Protein AF-A0A2W4KXS7-F1 (afdb_monomer_lite)

pLDDT: mean 93.01, std 11.34, range [41.5, 98.62]

Radius of gyration: 13.98 Å; chains: 1; bounding box: 34×39×32 Å

Secondary structure (DSSP, 8-state):
--BTTB-----S---GGG-STTHHHHHHHHHHHHHTTS-HHHHHHHHHHHHHHHHHHHHHHHS-SS---HHHHHHHHHHHHHHHHSPPGGG--

Foldseek 3Di:
DDDPPDDDDDAPADFLACVEPCLVVLLVVQLVVQVVPDPNVVSNVVSVHLLRVLSVVVCVVVVDRYDRDNVSSVVCSVVSVVVVPDPDPPPPD

Structure (mmCIF, N/CA/C/O backbone):
data_AF-A0A2W4KXS7-F1
#
_entry.id   AF-A0A2W4KXS7-F1
#
loop_
_atom_site.group_PDB
_atom_site.id
_atom_site.type_symbol
_atom_site.label_atom_id
_atom_site.label_alt_id
_atom_site.label_comp_id
_atom_site.label_asym_id
_atom_site.label_entity_id
_atom_site.label_seq_id
_atom_site.pdbx_PDB_ins_code
_atom_site.Cartn_x
_atom_site.Cartn_y
_atom_site.Cartn_z
_atom_site.occupancy
_atom_site.B_iso_or_equiv
_atom_site.auth_seq_id
_atom_site.auth_comp_id
_atom_site.auth_asym_id
_atom_site.auth_atom_id
_atom_site.pdbx_PDB_model_num
ATOM 1 N N . MET A 1 1 ? 11.608 2.685 -0.179 1.00 86.50 1 MET A N 1
ATOM 2 C CA . MET A 1 1 ? 11.629 2.199 -1.575 1.00 86.50 1 MET A CA 1
ATOM 3 C C . MET A 1 1 ? 12.970 2.518 -2.195 1.00 86.50 1 MET A C 1
ATOM 5 O O . MET A 1 1 ? 13.360 3.672 -2.139 1.00 86.50 1 MET A O 1
ATOM 9 N N . GLY A 1 2 ? 13.698 1.540 -2.725 1.00 88.19 2 GLY A N 1
ATOM 10 C CA . GLY A 1 2 ? 15.037 1.765 -3.279 1.00 88.19 2 GLY A CA 1
ATOM 11 C C . GLY A 1 2 ? 15.342 0.817 -4.431 1.00 88.19 2 GLY A C 1
ATOM 12 O O . GLY A 1 2 ? 14.745 -0.252 -4.521 1.00 88.19 2 GLY A O 1
ATOM 13 N N . ALA A 1 3 ? 16.259 1.227 -5.301 1.00 92.19 3 ALA A N 1
ATOM 14 C CA . ALA A 1 3 ? 16.845 0.396 -6.347 1.00 92.19 3 ALA A CA 1
ATOM 15 C C . ALA A 1 3 ? 18.323 0.796 -6.523 1.00 92.19 3 ALA A C 1
ATOM 17 O O . ALA A 1 3 ? 18.673 1.920 -6.166 1.00 92.19 3 ALA A O 1
ATOM 18 N N . PRO A 1 4 ? 19.198 -0.076 -7.059 1.00 91.38 4 PRO A N 1
AT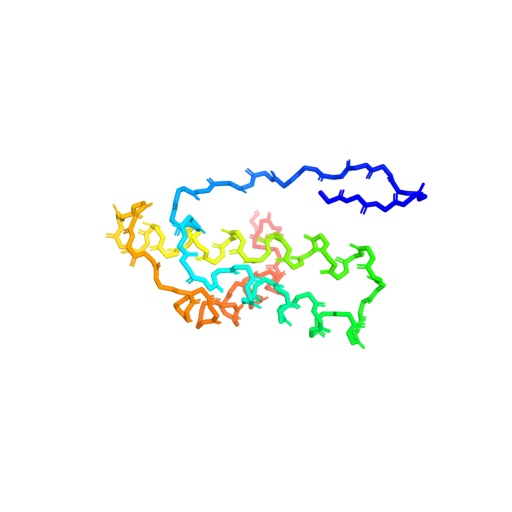OM 19 C CA . PRO A 1 4 ? 20.645 0.177 -7.119 1.00 91.38 4 PRO A CA 1
ATOM 20 C C . PRO A 1 4 ? 21.058 1.500 -7.784 1.00 91.38 4 PRO A C 1
ATOM 22 O O . PRO A 1 4 ? 22.098 2.053 -7.444 1.00 91.38 4 PRO A O 1
ATOM 25 N N . THR A 1 5 ? 20.251 2.008 -8.717 1.00 92.81 5 THR A N 1
ATOM 26 C CA . THR A 1 5 ? 20.510 3.244 -9.474 1.00 92.81 5 THR A CA 1
ATOM 27 C C . THR A 1 5 ? 19.586 4.401 -9.091 1.00 92.81 5 THR A C 1
ATOM 29 O O . THR A 1 5 ? 19.621 5.444 -9.735 1.00 92.81 5 THR A O 1
ATOM 32 N N . GLU A 1 6 ? 18.750 4.234 -8.067 1.00 92.25 6 GLU A N 1
ATOM 33 C CA . GLU A 1 6 ? 17.734 5.208 -7.670 1.00 92.25 6 GLU A CA 1
ATOM 34 C C . GLU A 1 6 ? 17.962 5.665 -6.233 1.00 92.25 6 GLU A C 1
ATOM 36 O O . GLU A 1 6 ? 18.177 4.850 -5.332 1.00 92.25 6 GLU A O 1
ATOM 41 N N . LEU A 1 7 ? 17.841 6.971 -5.982 1.00 93.19 7 LEU A N 1
ATOM 42 C CA . LEU A 1 7 ? 17.843 7.472 -4.608 1.00 93.19 7 LEU A CA 1
ATOM 43 C C . LEU A 1 7 ? 16.677 6.846 -3.820 1.00 93.19 7 LEU A C 1
ATOM 45 O O . LEU A 1 7 ? 15.539 6.849 -4.311 1.00 93.19 7 LEU A O 1
ATOM 49 N N . PRO A 1 8 ? 16.903 6.360 -2.587 1.00 93.38 8 PRO A N 1
ATOM 50 C CA . PRO A 1 8 ? 15.825 5.837 -1.766 1.00 93.38 8 PRO A CA 1
ATOM 51 C C . PRO A 1 8 ? 14.701 6.864 -1.589 1.00 93.38 8 PRO A C 1
ATOM 53 O O . PRO A 1 8 ? 14.938 8.038 -1.316 1.00 93.38 8 PRO A O 1
ATOM 56 N N . ARG A 1 9 ? 13.457 6.411 -1.737 1.00 94.62 9 ARG A N 1
ATOM 57 C CA . ARG A 1 9 ? 12.246 7.178 -1.439 1.00 94.62 9 ARG A CA 1
ATOM 58 C C . ARG A 1 9 ? 11.632 6.690 -0.135 1.00 94.62 9 ARG A C 1
ATOM 60 O O . ARG A 1 9 ? 11.521 5.478 0.095 1.00 94.62 9 ARG A O 1
ATOM 67 N N . ILE A 1 10 ? 11.201 7.642 0.682 1.00 94.88 10 ILE A N 1
ATOM 68 C CA . ILE A 1 10 ? 10.460 7.415 1.922 1.00 94.88 10 ILE A CA 1
ATOM 69 C C . ILE A 1 10 ? 9.019 7.855 1.666 1.00 94.88 10 ILE A C 1
ATOM 71 O O . ILE A 1 10 ? 8.787 8.958 1.175 1.00 94.88 10 ILE A O 1
ATOM 75 N N . GLY A 1 11 ? 8.064 6.966 1.938 1.00 91.81 11 GLY A N 1
ATOM 76 C CA . GLY A 1 11 ? 6.645 7.290 1.829 1.00 91.81 11 GLY A CA 1
ATOM 77 C C . GLY A 1 11 ? 6.203 8.185 2.994 1.00 91.81 11 GLY A C 1
ATOM 78 O O . GLY A 1 11 ? 6.681 7.980 4.108 1.00 91.81 11 GLY A O 1
ATOM 79 N N . PRO A 1 12 ? 5.295 9.151 2.775 1.00 93.25 12 PRO A N 1
ATOM 80 C CA . PRO A 1 12 ? 4.854 10.068 3.828 1.00 93.25 12 PRO A CA 1
ATOM 81 C C . PRO A 1 12 ? 3.778 9.473 4.751 1.00 93.25 12 PRO A C 1
ATOM 83 O O . PRO A 1 12 ? 3.434 10.087 5.756 1.00 93.25 12 PRO A O 1
ATOM 86 N N . ILE A 1 13 ? 3.221 8.305 4.410 1.00 94.75 13 ILE A N 1
ATOM 87 C CA . ILE A 1 13 ? 2.100 7.681 5.121 1.00 94.75 13 ILE A CA 1
ATOM 88 C C . ILE A 1 13 ? 2.594 6.428 5.843 1.00 94.75 13 ILE A C 1
ATOM 90 O O . ILE A 1 13 ? 3.189 5.543 5.229 1.00 94.75 13 ILE A O 1
ATOM 94 N N . GLY A 1 14 ? 2.298 6.342 7.138 1.00 88.12 14 GLY A N 1
ATOM 95 C CA . GLY A 1 14 ? 2.491 5.147 7.951 1.00 88.12 14 GLY A CA 1
ATOM 96 C C . GLY A 1 14 ? 1.350 5.006 8.953 1.00 88.12 14 GLY A C 1
ATOM 97 O O . GLY A 1 14 ? 0.915 5.994 9.539 1.00 88.12 14 GLY A O 1
ATOM 98 N N . THR A 1 15 ? 0.852 3.785 9.137 1.00 93.50 15 THR A N 1
ATOM 99 C CA . THR A 1 15 ? -0.221 3.476 10.091 1.00 93.50 15 THR A CA 1
ATOM 100 C C . THR A 1 15 ? 0.015 2.106 10.733 1.00 93.50 15 THR A C 1
ATOM 102 O O . THR A 1 15 ? 0.387 1.171 10.014 1.00 93.50 15 THR A O 1
ATOM 105 N N . PRO A 1 16 ? -0.217 1.941 12.053 1.00 96.12 16 PRO A N 1
ATOM 106 C CA . PRO A 1 16 ? -0.179 0.630 12.703 1.00 96.12 16 PRO A CA 1
ATOM 107 C C . PRO A 1 16 ? -1.186 -0.366 12.114 1.00 96.12 16 PRO A C 1
ATOM 109 O O . PRO A 1 16 ? -0.983 -1.569 12.249 1.00 96.12 16 PRO A O 1
ATOM 112 N N . ALA A 1 17 ? -2.218 0.109 11.408 1.00 96.44 17 ALA A N 1
ATOM 113 C CA . ALA A 1 17 ? -3.246 -0.745 10.818 1.00 96.44 17 ALA A CA 1
ATOM 114 C C . ALA A 1 17 ? -2.665 -1.739 9.796 1.00 96.44 17 ALA A C 1
ATOM 116 O O . ALA A 1 17 ? -3.155 -2.856 9.670 1.00 96.44 17 ALA A O 1
ATOM 117 N N . LEU A 1 18 ? -1.575 -1.368 9.114 1.00 96.88 18 LEU A N 1
ATOM 118 C CA . LEU A 1 18 ? -0.880 -2.244 8.166 1.00 96.88 18 LEU A CA 1
ATOM 119 C C . LEU A 1 18 ? -0.032 -3.335 8.827 1.00 96.88 18 LEU A C 1
ATOM 121 O O . LEU A 1 18 ? 0.456 -4.221 8.126 1.00 96.88 18 LEU A O 1
ATOM 125 N N . ALA A 1 19 ? 0.142 -3.311 10.151 1.00 96.06 19 ALA A N 1
ATOM 126 C CA . ALA A 1 19 ? 0.819 -4.373 10.893 1.00 96.06 19 ALA A CA 1
ATOM 127 C C . ALA A 1 19 ? -0.098 -5.603 11.055 1.00 96.06 19 ALA A C 1
ATOM 129 O O . ALA A 1 19 ? -0.349 -6.075 12.163 1.00 96.06 19 ALA A O 1
ATOM 130 N N . THR A 1 20 ? -0.617 -6.103 9.933 1.00 9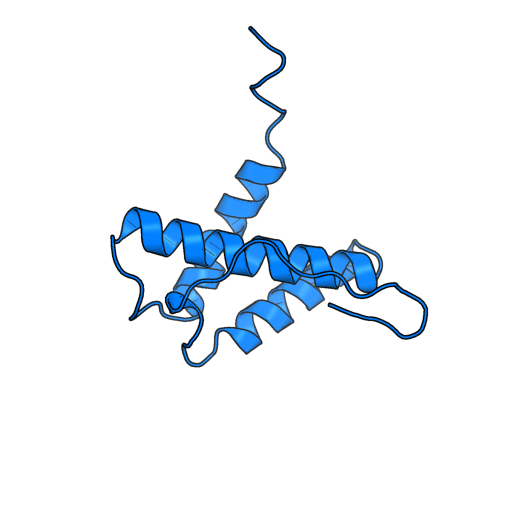4.62 20 THR A N 1
ATOM 131 C CA . THR A 1 20 ? -1.569 -7.212 9.834 1.00 94.62 20 THR A CA 1
ATOM 132 C C . THR A 1 20 ? -1.057 -8.275 8.861 1.00 94.62 20 THR A C 1
ATOM 134 O O . THR A 1 20 ? -0.347 -7.980 7.893 1.00 94.62 20 THR A O 1
ATOM 137 N N . GLY A 1 21 ? -1.399 -9.537 9.124 1.00 97.56 21 GLY A N 1
ATOM 138 C CA . GLY A 1 21 ? -1.015 -10.656 8.263 1.00 97.56 21 GLY A CA 1
ATOM 139 C C . GLY A 1 21 ? -1.615 -10.505 6.864 1.00 97.56 21 GLY A C 1
ATOM 140 O O . GLY A 1 21 ? -2.796 -10.202 6.726 1.00 97.56 21 GLY A O 1
ATOM 141 N N . GLY A 1 22 ? -0.801 -10.705 5.826 1.00 97.69 22 GLY A N 1
ATOM 142 C CA . GLY A 1 22 ? -1.224 -10.610 4.424 1.00 97.69 22 GLY A CA 1
ATOM 143 C C . GLY A 1 22 ? -1.181 -9.205 3.808 1.00 97.69 22 GLY A C 1
ATOM 144 O O . GLY A 1 22 ? -1.295 -9.083 2.590 1.00 97.69 22 GLY A O 1
ATOM 145 N N . ALA A 1 23 ? -0.949 -8.135 4.582 1.00 97.31 23 ALA A N 1
ATOM 146 C CA . ALA A 1 23 ? -0.812 -6.787 4.011 1.00 97.31 23 ALA A CA 1
ATOM 147 C C . ALA A 1 23 ? 0.336 -6.703 2.984 1.00 97.31 23 ALA A C 1
ATOM 149 O O . ALA A 1 23 ? 0.187 -6.100 1.922 1.00 97.31 23 ALA A O 1
ATOM 150 N N . GLY A 1 24 ? 1.455 -7.384 3.251 1.00 97.81 24 GLY A N 1
ATOM 151 C CA . GLY A 1 24 ? 2.578 -7.485 2.313 1.00 97.81 24 GLY A CA 1
ATOM 152 C C . GLY A 1 24 ? 2.242 -8.215 1.005 1.00 97.81 24 GLY A C 1
ATOM 153 O O . GLY A 1 24 ? 2.757 -7.836 -0.048 1.00 97.81 24 GLY A O 1
ATOM 154 N N . ASP A 1 25 ? 1.350 -9.209 1.035 1.00 98.62 25 ASP A N 1
ATOM 155 C CA . ASP A 1 25 ? 0.906 -9.920 -0.171 1.00 98.62 25 ASP A CA 1
ATOM 156 C C . ASP A 1 25 ? 0.049 -9.008 -1.054 1.00 98.62 25 ASP A C 1
ATOM 158 O O . ASP A 1 25 ? 0.250 -8.936 -2.267 1.00 98.62 25 ASP A O 1
ATOM 162 N N . VAL A 1 26 ? -0.841 -8.225 -0.434 1.00 98.62 26 VAL A N 1
ATOM 163 C CA . VAL A 1 26 ? -1.632 -7.199 -1.129 1.00 98.62 26 VAL A CA 1
ATOM 164 C C . VAL A 1 26 ? -0.726 -6.134 -1.738 1.00 98.62 26 VAL A C 1
ATOM 166 O O . VAL A 1 26 ? -0.906 -5.772 -2.902 1.00 98.62 26 VAL A O 1
ATOM 169 N N . LEU A 1 27 ? 0.283 -5.660 -0.999 1.00 98.25 27 LEU A N 1
ATOM 170 C CA . LEU A 1 27 ? 1.276 -4.727 -1.533 1.00 98.25 27 LEU A CA 1
ATOM 171 C C . LEU A 1 27 ? 2.011 -5.329 -2.740 1.00 98.25 27 LEU A C 1
ATOM 173 O O . LEU A 1 27 ? 2.143 -4.671 -3.771 1.00 98.25 27 LEU A O 1
ATOM 177 N N . THR A 1 28 ? 2.444 -6.585 -2.642 1.00 98.44 28 THR A N 1
ATOM 178 C CA . THR A 1 28 ? 3.151 -7.284 -3.723 1.00 98.44 28 THR A CA 1
ATOM 179 C C . THR A 1 28 ? 2.277 -7.405 -4.972 1.00 98.44 28 THR A C 1
ATOM 181 O O . THR A 1 28 ? 2.724 -7.048 -6.062 1.00 98.44 28 THR A O 1
ATOM 184 N N . GLY A 1 29 ? 1.017 -7.830 -4.826 1.00 98.50 29 GLY A N 1
ATOM 185 C CA . GLY A 1 29 ? 0.062 -7.912 -5.936 1.00 98.50 29 GLY A CA 1
ATOM 186 C C . GLY A 1 29 ? -0.230 -6.549 -6.567 1.00 98.50 29 GLY A C 1
ATOM 187 O O . GLY A 1 29 ? -0.267 -6.427 -7.790 1.00 98.50 29 GLY A O 1
ATOM 188 N N . THR A 1 30 ? -0.346 -5.505 -5.742 1.00 98.56 30 THR A N 1
ATOM 189 C CA . THR A 1 30 ? -0.538 -4.122 -6.206 1.00 98.56 30 THR A CA 1
ATOM 190 C C . THR A 1 30 ? 0.641 -3.658 -7.062 1.00 98.56 30 THR A C 1
ATOM 192 O O . THR A 1 30 ? 0.446 -3.152 -8.166 1.00 98.56 30 THR A O 1
ATOM 195 N N . ILE A 1 31 ? 1.875 -3.862 -6.586 1.00 98.56 31 ILE A N 1
ATOM 196 C CA . ILE A 1 31 ? 3.093 -3.507 -7.327 1.00 98.56 31 ILE A CA 1
ATOM 197 C C . ILE A 1 31 ? 3.186 -4.309 -8.629 1.00 98.56 31 ILE A C 1
ATOM 199 O O . ILE A 1 31 ? 3.503 -3.735 -9.668 1.00 98.56 31 ILE A O 1
ATOM 203 N N . ALA A 1 32 ? 2.889 -5.611 -8.592 1.00 98.50 32 ALA A N 1
ATOM 204 C CA . ALA A 1 32 ? 2.925 -6.471 -9.771 1.00 98.50 32 ALA A CA 1
ATOM 205 C C . ALA A 1 32 ? 1.932 -6.012 -10.851 1.00 98.50 32 ALA A C 1
ATOM 207 O O . ALA A 1 32 ? 2.310 -5.912 -12.016 1.00 98.50 32 ALA A O 1
ATOM 208 N N . GLY A 1 33 ? 0.699 -5.664 -10.468 1.00 98.19 33 GLY A N 1
ATOM 209 C CA . GLY A 1 33 ? -0.296 -5.121 -11.396 1.00 98.19 33 GLY A CA 1
ATOM 210 C C . GLY A 1 33 ? 0.131 -3.781 -12.000 1.00 98.19 33 GLY A C 1
ATOM 211 O O . GLY A 1 33 ? 0.050 -3.591 -13.211 1.00 98.19 33 GLY A O 1
ATOM 212 N N . LEU A 1 34 ? 0.662 -2.869 -11.180 1.00 98.19 34 LEU A N 1
ATOM 213 C CA . LEU A 1 34 ? 1.181 -1.580 -11.653 1.00 98.19 34 LEU A CA 1
ATOM 214 C C . LEU A 1 34 ? 2.393 -1.737 -12.582 1.00 98.19 34 L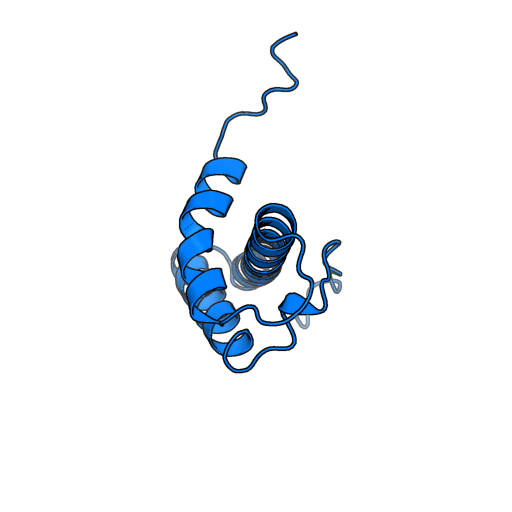EU A C 1
ATOM 216 O O . LEU A 1 34 ? 2.556 -0.959 -13.521 1.00 98.19 34 LEU A O 1
ATOM 220 N N . ALA A 1 35 ? 3.236 -2.745 -12.358 1.00 98.38 35 ALA A N 1
ATOM 221 C CA . ALA A 1 35 ? 4.400 -3.025 -13.196 1.00 98.38 35 ALA A CA 1
ATOM 222 C C . ALA A 1 35 ? 4.026 -3.488 -14.614 1.00 98.38 35 ALA A C 1
ATOM 224 O O . ALA A 1 35 ? 4.865 -3.431 -15.511 1.00 98.38 35 ALA A O 1
ATOM 225 N N . CYS A 1 36 ? 2.773 -3.892 -14.855 1.00 98.19 36 CYS A N 1
ATOM 226 C CA . CYS A 1 36 ? 2.283 -4.160 -16.207 1.00 98.19 36 CYS A CA 1
ATOM 227 C C . CYS A 1 36 ? 2.172 -2.888 -17.065 1.00 98.19 36 CYS A C 1
ATOM 229 O O . CYS A 1 36 ? 2.139 -2.990 -18.289 1.00 98.19 36 CYS A O 1
ATOM 231 N N . THR A 1 37 ? 2.107 -1.701 -16.450 1.00 96.81 37 THR A N 1
ATOM 232 C CA . THR A 1 37 ? 1.903 -0.425 -17.160 1.00 96.81 37 THR A CA 1
ATOM 233 C C . THR A 1 37 ? 2.920 0.659 -16.801 1.00 96.81 37 THR A C 1
ATOM 235 O O . THR A 1 37 ? 2.969 1.687 -17.471 1.00 96.81 37 THR A O 1
ATOM 238 N N . LEU A 1 38 ? 3.722 0.470 -15.748 1.00 97.25 38 LEU A N 1
ATOM 239 C CA . LEU A 1 38 ? 4.686 1.447 -15.237 1.00 97.25 38 LEU A CA 1
ATOM 240 C C . LEU A 1 38 ? 6.096 0.853 -15.151 1.00 97.25 38 LEU A C 1
ATOM 242 O O . LEU A 1 38 ? 6.277 -0.348 -14.958 1.00 97.25 38 LEU A O 1
ATOM 246 N N . ALA A 1 39 ? 7.113 1.718 -15.221 1.00 96.62 39 ALA A N 1
ATOM 247 C CA . ALA A 1 39 ? 8.497 1.318 -14.973 1.00 96.62 39 ALA A CA 1
ATOM 248 C C . ALA A 1 39 ? 8.651 0.724 -13.556 1.00 96.62 39 ALA A C 1
ATOM 250 O O . ALA A 1 39 ? 7.998 1.221 -12.636 1.00 96.62 39 ALA A O 1
ATOM 251 N N . PRO A 1 40 ? 9.538 -0.268 -13.330 1.00 95.81 40 PRO A N 1
ATOM 252 C CA . PRO A 1 40 ? 9.581 -1.019 -12.073 1.00 95.81 40 PRO A CA 1
ATOM 253 C C . PRO A 1 40 ? 9.708 -0.155 -10.817 1.00 95.81 40 PRO A C 1
ATOM 255 O O . PRO A 1 40 ? 8.950 -0.336 -9.869 1.00 95.81 40 PRO A O 1
ATOM 258 N N . PHE A 1 41 ? 10.620 0.823 -10.809 1.00 96.38 41 PHE A N 1
ATOM 259 C CA . PHE A 1 41 ? 10.776 1.714 -9.658 1.00 96.38 41 PHE A CA 1
ATOM 260 C C . PHE A 1 41 ? 9.505 2.535 -9.410 1.00 96.38 41 PHE A C 1
ATOM 262 O O . PHE A 1 41 ? 9.056 2.628 -8.268 1.00 96.38 41 PHE A O 1
ATOM 269 N N . THR A 1 42 ? 8.896 3.059 -10.482 1.00 96.12 42 THR A N 1
ATOM 270 C CA . THR A 1 42 ? 7.637 3.816 -10.440 1.00 96.12 42 THR A CA 1
ATOM 271 C C . THR A 1 42 ? 6.483 2.978 -9.912 1.00 96.12 42 THR A C 1
ATOM 273 O O . THR A 1 42 ? 5.870 3.360 -8.922 1.00 96.12 42 THR A O 1
ATOM 276 N N . ALA A 1 43 ? 6.242 1.806 -10.504 1.00 97.38 43 ALA A N 1
ATOM 277 C CA . ALA A 1 43 ? 5.223 0.858 -10.058 1.00 97.38 43 ALA A CA 1
ATOM 278 C C . ALA A 1 43 ? 5.357 0.557 -8.568 1.00 97.38 43 ALA A C 1
ATOM 280 O O . ALA A 1 43 ? 4.380 0.540 -7.821 1.00 97.38 43 ALA A O 1
ATOM 281 N N . ALA A 1 44 ? 6.595 0.359 -8.133 1.00 97.19 44 ALA A N 1
ATOM 282 C CA . ALA A 1 44 ? 6.872 -0.036 -6.783 1.00 97.19 44 ALA A CA 1
ATOM 283 C C . ALA A 1 44 ? 6.591 1.129 -5.801 1.00 97.19 44 ALA A C 1
ATOM 285 O O . ALA A 1 44 ? 5.942 0.907 -4.776 1.00 97.19 44 ALA A O 1
ATOM 286 N N . TRP A 1 45 ? 7.037 2.370 -6.065 1.00 96.25 45 TRP A N 1
ATOM 287 C CA . TRP A 1 45 ? 6.794 3.467 -5.107 1.00 96.25 45 TRP A CA 1
ATOM 288 C C . TRP A 1 45 ? 5.343 3.955 -5.145 1.00 96.25 45 TRP A C 1
ATOM 290 O O . TRP A 1 45 ? 4.797 4.281 -4.090 1.00 96.25 45 TRP A O 1
ATOM 300 N N . THR A 1 46 ? 4.697 3.915 -6.315 1.00 96.44 46 THR A N 1
ATOM 301 C CA . THR A 1 46 ? 3.251 4.125 -6.446 1.00 96.44 46 THR A CA 1
ATOM 302 C C . THR A 1 46 ? 2.483 3.066 -5.659 1.00 96.44 46 THR A C 1
ATOM 304 O O . THR A 1 46 ? 1.609 3.426 -4.878 1.00 96.44 46 THR A O 1
ATOM 307 N N . GLY A 1 47 ? 2.849 1.785 -5.781 1.00 97.75 47 GLY A N 1
ATOM 308 C CA . GLY A 1 47 ? 2.233 0.679 -5.044 1.00 97.75 47 GLY A CA 1
ATOM 309 C C . GLY A 1 47 ? 2.316 0.853 -3.527 1.00 97.75 47 GLY A C 1
ATOM 310 O O . GLY A 1 47 ? 1.308 0.717 -2.840 1.00 97.75 47 GLY A O 1
ATOM 311 N N . VAL A 1 48 ? 3.484 1.245 -3.004 1.00 97.56 48 VAL A N 1
ATOM 312 C CA . VAL A 1 48 ? 3.648 1.571 -1.574 1.00 97.56 48 VAL A CA 1
ATOM 313 C C . VAL A 1 48 ? 2.746 2.728 -1.149 1.00 97.56 48 VAL A C 1
ATOM 315 O O . VAL A 1 48 ? 2.119 2.652 -0.094 1.00 97.56 48 VAL A O 1
ATOM 318 N N . TYR A 1 49 ? 2.660 3.785 -1.959 1.00 97.38 49 TYR A N 1
ATOM 319 C CA . TYR A 1 49 ? 1.828 4.942 -1.643 1.00 97.38 49 TYR A CA 1
ATOM 320 C C . TYR A 1 49 ? 0.337 4.583 -1.601 1.00 97.38 49 TYR A C 1
ATOM 322 O O . TYR A 1 49 ? -0.316 4.855 -0.597 1.00 97.38 49 TYR A O 1
ATOM 330 N N . VAL A 1 50 ? -0.196 3.939 -2.646 1.00 97.69 50 VAL A N 1
ATOM 331 C CA . VAL A 1 50 ? -1.633 3.609 -2.718 1.00 97.69 50 VAL A CA 1
ATOM 332 C C . VAL A 1 50 ? -2.042 2.583 -1.663 1.00 97.69 50 VAL A C 1
ATOM 334 O O . VAL A 1 50 ? -3.112 2.705 -1.076 1.00 97.69 50 VAL A O 1
ATOM 337 N N . HIS A 1 51 ? -1.164 1.627 -1.349 1.00 97.94 51 HIS A N 1
ATOM 338 C CA . HIS A 1 51 ? -1.380 0.656 -0.279 1.00 97.94 51 HIS A CA 1
ATOM 339 C C . HIS A 1 51 ? -1.463 1.335 1.099 1.00 97.94 51 HIS A C 1
ATOM 341 O O . HIS A 1 51 ? -2.368 1.056 1.885 1.00 97.94 51 HIS A O 1
ATOM 347 N N . ALA A 1 52 ? -0.557 2.278 1.380 1.00 97.88 52 ALA A N 1
ATOM 348 C CA . ALA A 1 52 ? -0.581 3.053 2.619 1.00 97.88 52 ALA A CA 1
ATOM 349 C C . ALA A 1 52 ? -1.781 4.010 2.696 1.00 97.88 52 ALA A C 1
ATOM 351 O O . ALA A 1 52 ? -2.384 4.153 3.760 1.00 97.88 52 ALA A O 1
ATOM 352 N N . ALA A 1 53 ? -2.157 4.631 1.576 1.00 97.94 53 ALA A N 1
ATOM 353 C CA . ALA A 1 53 ? -3.332 5.490 1.484 1.00 97.94 53 ALA A CA 1
ATOM 354 C C . ALA A 1 53 ? -4.636 4.713 1.729 1.00 97.94 53 ALA A C 1
ATOM 356 O O . ALA A 1 53 ? -5.485 5.193 2.475 1.00 97.94 53 ALA A O 1
ATOM 357 N N . ALA A 1 54 ? -4.765 3.491 1.201 1.00 98.19 54 ALA A N 1
ATOM 358 C CA . ALA A 1 54 ? -5.916 2.623 1.455 1.00 98.19 54 ALA A CA 1
ATOM 359 C C . ALA A 1 54 ? -6.070 2.294 2.949 1.00 98.19 54 ALA A C 1
ATOM 361 O O . ALA A 1 54 ? -7.161 2.406 3.504 1.00 98.19 54 ALA A O 1
ATOM 362 N N . ALA A 1 55 ? -4.973 1.968 3.637 1.00 98.00 55 ALA A N 1
ATOM 363 C CA . ALA A 1 55 ? -5.013 1.718 5.077 1.00 98.00 55 ALA A CA 1
ATOM 364 C C . ALA A 1 55 ? -5.305 2.979 5.909 1.00 98.00 55 ALA A C 1
ATOM 366 O O . ALA A 1 55 ? -5.987 2.900 6.931 1.00 98.00 55 ALA A O 1
ATOM 367 N N . LEU A 1 56 ? -4.810 4.146 5.483 1.00 97.44 56 LEU A N 1
ATOM 368 C CA . LEU A 1 56 ? -5.148 5.423 6.115 1.00 97.44 56 LEU A CA 1
ATOM 369 C C . LEU A 1 56 ? -6.638 5.744 5.953 1.00 97.44 56 LEU A C 1
ATOM 371 O O . LEU A 1 56 ? -7.271 6.198 6.904 1.00 97.44 56 LEU A O 1
ATOM 375 N N . GLU A 1 57 ? -7.197 5.492 4.773 1.00 97.31 57 GLU A N 1
ATOM 376 C CA . GLU A 1 57 ? -8.617 5.698 4.507 1.00 97.31 57 GLU A CA 1
ATOM 377 C C . GLU A 1 57 ? -9.489 4.746 5.328 1.00 97.31 57 GLU A C 1
ATOM 379 O O . GLU A 1 57 ? -10.456 5.180 5.953 1.00 97.31 57 GLU A O 1
ATOM 384 N N . TRP A 1 58 ? -9.103 3.471 5.428 1.00 98.12 58 TRP A N 1
ATOM 385 C CA . TRP A 1 58 ? -9.757 2.535 6.340 1.00 98.12 58 TRP A CA 1
ATOM 386 C C . TRP A 1 58 ? -9.754 3.062 7.780 1.00 98.12 58 TRP A C 1
ATOM 388 O O . TRP A 1 58 ? -10.808 3.129 8.409 1.00 98.12 58 TRP A O 1
ATOM 398 N N . ALA A 1 59 ? -8.598 3.515 8.277 1.00 97.38 59 ALA A N 1
ATOM 399 C CA . ALA A 1 59 ? -8.467 4.029 9.639 1.00 97.38 59 ALA A CA 1
ATOM 400 C C . ALA A 1 59 ? -9.341 5.270 9.883 1.00 97.38 59 ALA A C 1
ATOM 402 O O . ALA A 1 59 ? -9.930 5.418 10.953 1.00 97.38 59 ALA A O 1
ATOM 403 N N . ARG A 1 60 ? -9.479 6.150 8.881 1.00 96.06 60 ARG A N 1
ATOM 404 C CA . ARG A 1 60 ? -10.391 7.303 8.944 1.00 96.06 60 ARG A CA 1
ATOM 405 C C . ARG A 1 60 ? -11.857 6.886 9.004 1.00 96.06 60 ARG A C 1
ATOM 407 O O . ARG A 1 60 ? -12.613 7.489 9.759 1.00 96.06 60 ARG A O 1
ATOM 414 N N . ARG A 1 61 ? -12.259 5.869 8.235 1.00 96.75 61 ARG A N 1
ATOM 415 C CA . ARG A 1 61 ? -13.646 5.374 8.195 1.00 96.75 61 ARG A CA 1
ATOM 416 C C . ARG A 1 61 ? -14.054 4.658 9.474 1.00 96.75 61 ARG A C 1
ATOM 418 O O . ARG A 1 61 ? -15.189 4.808 9.916 1.00 96.75 61 ARG A O 1
ATOM 425 N N . THR A 1 62 ? -13.154 3.865 10.044 1.00 97.12 62 THR A N 1
ATOM 426 C CA . THR A 1 62 ? -13.454 3.021 11.208 1.00 97.12 62 THR A CA 1
ATOM 427 C C . THR A 1 62 ? -13.133 3.701 12.536 1.00 97.12 62 THR A C 1
ATOM 429 O O . THR A 1 62 ? -13.647 3.287 13.572 1.00 97.12 62 THR A O 1
ATOM 432 N N . GLY A 1 63 ? -12.274 4.726 12.525 1.00 97.00 63 GLY A N 1
ATOM 433 C CA . GLY A 1 63 ? -11.706 5.316 13.736 1.00 97.00 63 GLY A CA 1
ATOM 434 C C . GLY A 1 63 ? -10.703 4.399 14.447 1.00 97.00 63 GLY A C 1
ATOM 435 O O . GLY A 1 63 ? -10.320 4.689 15.580 1.00 97.00 63 GLY A O 1
ATOM 436 N N . ALA A 1 64 ? -10.288 3.297 13.812 1.00 96.56 64 ALA A N 1
ATOM 437 C CA . ALA A 1 64 ? -9.382 2.307 14.379 1.00 96.56 64 ALA A CA 1
ATOM 438 C C . ALA A 1 64 ? -7.993 2.360 13.727 1.00 96.56 64 ALA A C 1
ATOM 440 O O . ALA A 1 64 ? -7.839 2.661 12.547 1.00 96.56 64 ALA A O 1
ATOM 441 N N . ASP A 1 65 ? -6.966 2.006 14.498 1.00 95.56 65 ASP A N 1
ATOM 442 C CA . ASP A 1 65 ? -5.576 1.873 14.041 1.00 95.56 65 ASP A CA 1
ATOM 443 C C . ASP A 1 65 ? -5.081 0.413 14.070 1.00 95.56 65 ASP A C 1
ATOM 445 O O . ASP A 1 65 ? -3.910 0.146 13.811 1.00 95.56 65 ASP A O 1
ATOM 449 N N . ARG A 1 66 ? -5.962 -0.538 14.405 1.00 95.94 66 ARG A N 1
ATOM 450 C CA . ARG A 1 66 ? -5.703 -1.982 14.512 1.00 95.94 66 ARG A CA 1
ATOM 451 C C . ARG A 1 66 ? -6.922 -2.768 14.049 1.00 95.94 66 ARG A C 1
ATOM 453 O O . ARG A 1 66 ? -8.044 -2.291 14.175 1.00 95.94 66 ARG A O 1
ATOM 460 N N . GLY A 1 67 ? -6.696 -3.999 13.596 1.00 96.06 67 GLY A N 1
ATOM 461 C CA . GLY A 1 67 ? -7.765 -4.921 13.195 1.00 96.06 67 GLY A CA 1
ATOM 462 C C . GLY A 1 67 ? -8.130 -4.873 11.712 1.00 96.06 67 GLY A C 1
ATOM 463 O O . GLY A 1 67 ? -8.997 -5.631 11.300 1.00 96.06 67 GLY A O 1
ATOM 464 N N . LEU A 1 68 ? -7.444 -4.043 10.924 1.00 97.94 68 LEU A N 1
ATOM 465 C CA . LEU A 1 68 ? -7.526 -4.057 9.467 1.00 97.94 68 LEU A CA 1
ATOM 466 C C . LEU A 1 68 ? -7.129 -5.438 8.9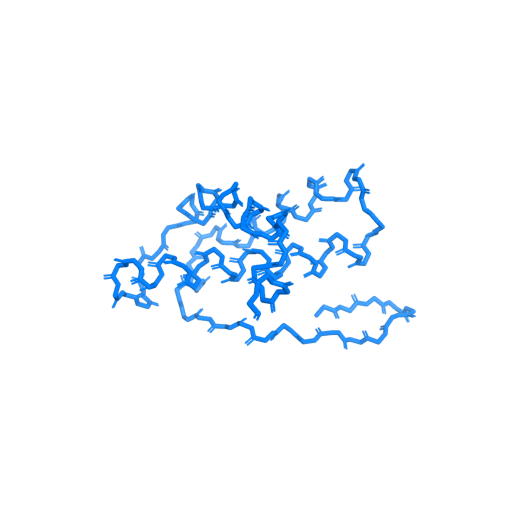30 1.00 97.94 68 LEU A C 1
ATOM 468 O O . LEU A 1 68 ? -6.058 -5.960 9.256 1.00 97.94 68 LEU A O 1
ATOM 472 N N . LEU A 1 69 ? -7.984 -6.026 8.102 1.00 98.31 69 LEU A N 1
ATOM 473 C CA . LEU A 1 69 ? -7.705 -7.255 7.376 1.00 98.31 69 LEU A CA 1
ATOM 474 C C . LEU A 1 69 ? -7.068 -6.928 6.023 1.00 98.31 69 LEU A C 1
ATOM 476 O O . LEU A 1 69 ? -7.385 -5.926 5.385 1.00 98.31 69 LEU A O 1
ATOM 480 N N . ALA A 1 70 ? -6.181 -7.800 5.541 1.00 98.06 70 ALA A N 1
ATOM 481 C CA . ALA A 1 70 ? -5.473 -7.567 4.282 1.00 98.06 70 ALA A CA 1
ATOM 482 C C . ALA A 1 70 ? -6.423 -7.326 3.094 1.00 98.06 70 ALA A C 1
ATOM 484 O O . ALA A 1 70 ? -6.200 -6.409 2.306 1.00 98.06 70 ALA A O 1
ATOM 485 N N . HIS A 1 71 ? -7.505 -8.104 2.980 1.00 98.00 71 HIS A N 1
ATOM 486 C CA . HIS A 1 71 ? -8.453 -7.946 1.874 1.00 98.00 71 HIS A CA 1
ATOM 487 C C . HIS A 1 71 ? -9.185 -6.596 1.902 1.00 98.00 71 HIS A C 1
ATOM 489 O O . HIS A 1 71 ? -9.437 -6.046 0.841 1.00 98.00 71 HIS A O 1
ATOM 495 N N . GLU A 1 72 ? -9.421 -5.999 3.075 1.00 98.38 72 GLU A N 1
ATOM 496 C CA . GLU A 1 72 ? -10.028 -4.664 3.169 1.00 98.38 72 GLU A CA 1
ATOM 497 C C . GLU A 1 72 ? -9.109 -3.579 2.589 1.00 98.38 72 GLU A C 1
ATOM 499 O O . GLU A 1 72 ? -9.583 -2.586 2.038 1.00 98.38 72 GLU A O 1
ATOM 504 N N . VAL A 1 73 ? -7.784 -3.774 2.651 1.00 98.25 73 VAL A N 1
ATOM 505 C CA . VAL A 1 73 ? -6.839 -2.908 1.928 1.00 98.25 73 VAL A CA 1
ATOM 506 C C . VAL A 1 73 ? -7.043 -3.054 0.426 1.00 98.25 73 VAL A C 1
ATOM 508 O O . VAL A 1 73 ? -7.114 -2.048 -0.276 1.00 98.25 73 VAL A O 1
ATOM 511 N N . ALA A 1 74 ? -7.151 -4.293 -0.063 1.00 98.31 74 ALA A N 1
ATOM 512 C CA . ALA A 1 74 ? -7.361 -4.576 -1.480 1.00 98.31 74 ALA A CA 1
ATOM 513 C C . ALA A 1 74 ? -8.691 -3.995 -1.992 1.00 98.31 74 ALA A C 1
ATOM 515 O O . ALA A 1 74 ? -8.710 -3.376 -3.055 1.00 98.31 74 ALA A O 1
ATOM 516 N N . ASP A 1 75 ? -9.764 -4.114 -1.207 1.00 98.44 75 ASP A N 1
ATOM 517 C CA . ASP A 1 75 ? -11.098 -3.589 -1.518 1.00 98.44 75 ASP A CA 1
ATOM 518 C C . ASP A 1 75 ? -11.104 -2.054 -1.658 1.00 98.44 75 ASP A C 1
ATOM 520 O O . ASP A 1 75 ? -11.884 -1.494 -2.431 1.00 98.44 75 ASP A O 1
ATOM 524 N N . LEU A 1 76 ? -10.205 -1.358 -0.953 1.00 98.25 76 LEU A N 1
ATOM 525 C CA . LEU A 1 76 ? -10.065 0.100 -1.014 1.00 98.25 76 LEU A CA 1
ATOM 526 C C . LEU A 1 76 ? -9.149 0.598 -2.141 1.00 98.25 76 LEU A C 1
ATOM 528 O O . LEU A 1 76 ? -9.222 1.780 -2.488 1.00 98.25 76 LEU A O 1
ATOM 532 N N . LEU A 1 77 ? -8.323 -0.259 -2.754 1.00 98.06 77 LEU A N 1
ATOM 533 C CA . LEU A 1 77 ? -7.404 0.161 -3.823 1.00 98.06 77 LEU A CA 1
ATOM 534 C C . LEU A 1 77 ? -8.118 0.853 -4.998 1.00 98.06 77 LEU A C 1
ATOM 536 O O . LEU A 1 77 ? -7.657 1.927 -5.391 1.00 98.06 77 LEU A O 1
ATOM 540 N N . PRO A 1 78 ? -9.240 0.337 -5.551 1.00 96.81 78 PRO A N 1
ATOM 541 C CA . PRO A 1 78 ? -9.934 1.008 -6.651 1.00 96.81 78 PRO A CA 1
ATOM 542 C C . PRO A 1 78 ? -10.403 2.420 -6.289 1.00 96.81 78 PRO A C 1
ATOM 544 O O . PRO A 1 78 ? -10.355 3.317 -7.128 1.00 96.81 78 PRO A O 1
ATOM 547 N N . HIS A 1 79 ? -10.823 2.631 -5.038 1.00 96.62 79 HIS A N 1
ATOM 548 C CA . HIS A 1 79 ? -11.251 3.941 -4.560 1.00 96.62 79 HIS A CA 1
ATOM 549 C C . HIS A 1 79 ? -10.078 4.924 -4.505 1.00 96.62 79 HIS A C 1
ATOM 551 O O . HIS A 1 79 ? -10.171 6.005 -5.079 1.00 96.62 79 HIS A O 1
ATOM 557 N N . VAL A 1 80 ? -8.951 4.517 -3.916 1.00 96.88 80 VAL A N 1
ATOM 558 C CA . VAL A 1 80 ? -7.732 5.340 -3.863 1.00 96.88 80 VAL A CA 1
ATOM 559 C C . VAL A 1 80 ? -7.225 5.677 -5.269 1.00 96.88 80 VAL A C 1
ATOM 561 O O . VAL A 1 80 ? -6.858 6.819 -5.537 1.00 96.88 80 VAL A O 1
ATOM 564 N N . PHE A 1 81 ? -7.235 4.717 -6.199 1.00 95.44 81 PHE A N 1
ATOM 565 C CA . PHE A 1 81 ? -6.868 4.990 -7.591 1.00 95.44 81 PHE A CA 1
ATOM 566 C C . PHE A 1 81 ? -7.803 6.009 -8.250 1.00 95.44 81 PHE A C 1
ATOM 568 O O . PHE A 1 81 ? -7.323 6.906 -8.941 1.00 95.44 81 PHE A O 1
ATOM 575 N N . ALA A 1 82 ? -9.115 5.899 -8.027 1.00 94.62 82 ALA A N 1
ATOM 576 C CA . ALA A 1 82 ? -10.086 6.847 -8.562 1.00 94.62 82 ALA A CA 1
ATOM 577 C C . ALA A 1 82 ? -9.891 8.261 -7.991 1.00 94.62 82 ALA A C 1
ATOM 579 O O . ALA A 1 82 ? -9.984 9.233 -8.736 1.00 94.62 82 ALA A O 1
ATOM 580 N N . GLU A 1 83 ? -9.576 8.384 -6.699 1.00 92.94 83 GLU A N 1
ATOM 581 C CA . GLU A 1 83 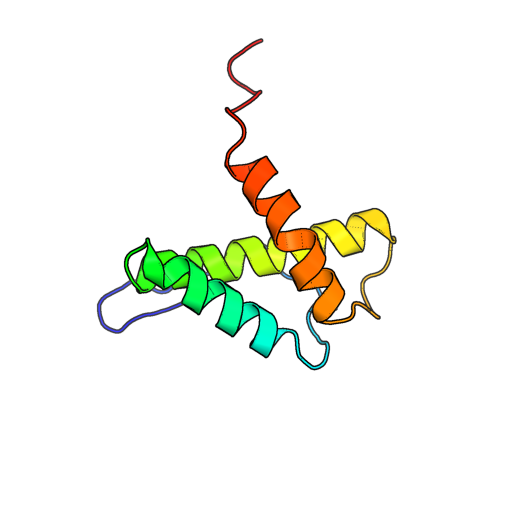? -9.270 9.674 -6.073 1.00 92.94 83 GLU A CA 1
ATOM 582 C C . GLU A 1 83 ? -8.016 10.325 -6.663 1.00 92.94 83 GLU A C 1
ATOM 584 O O . GLU A 1 83 ? -8.028 11.519 -6.944 1.00 92.94 83 GLU A O 1
ATOM 589 N N . LEU A 1 84 ? -6.958 9.546 -6.902 1.00 89.81 84 LEU A N 1
ATOM 590 C CA . LEU A 1 84 ? -5.712 10.045 -7.496 1.00 89.81 84 LEU A CA 1
ATOM 591 C C . LEU A 1 84 ? -5.838 10.374 -8.988 1.00 89.81 84 LEU A C 1
ATOM 593 O O . LEU A 1 84 ? -5.072 11.187 -9.501 1.00 89.81 84 LEU A O 1
ATOM 597 N N . ALA A 1 85 ? -6.770 9.730 -9.690 1.00 88.44 85 ALA A N 1
ATOM 598 C CA . ALA A 1 85 ? -7.061 10.004 -11.094 1.00 88.44 85 ALA A CA 1
ATOM 599 C C . ALA A 1 85 ? -8.025 11.186 -11.287 1.00 88.44 85 ALA A C 1
ATOM 601 O O . ALA A 1 85 ? -8.161 11.684 -12.407 1.00 88.44 85 ALA A O 1
ATOM 602 N N . ALA A 1 86 ? -8.717 11.623 -10.229 1.00 84.88 86 ALA A N 1
ATOM 603 C CA . ALA A 1 86 ? -9.613 12.764 -10.308 1.00 84.88 86 ALA A CA 1
ATOM 604 C C . ALA A 1 86 ? -8.809 14.047 -10.601 1.00 84.88 86 ALA A C 1
ATOM 606 O O . ALA A 1 86 ? -7.744 14.248 -10.014 1.00 84.88 86 ALA A O 1
ATOM 607 N N . PRO A 1 87 ? -9.296 14.928 -11.496 1.00 72.25 87 PRO A N 1
ATOM 608 C CA . PRO A 1 87 ? -8.645 16.206 -11.745 1.00 72.25 87 PRO A CA 1
ATOM 609 C C . PRO A 1 87 ? -8.563 17.020 -10.451 1.00 72.25 87 PRO A C 1
ATOM 611 O O . PRO A 1 87 ? -9.473 16.985 -9.617 1.00 72.25 87 PRO A O 1
ATOM 614 N N . ASP A 1 88 ? -7.454 17.742 -10.297 1.00 69.25 88 ASP A N 1
ATOM 615 C CA . ASP A 1 88 ? -7.178 18.563 -9.125 1.00 69.25 88 ASP A CA 1
ATOM 616 C C . ASP A 1 88 ? -8.308 19.579 -8.899 1.00 69.25 88 ASP A C 1
ATOM 618 O O . ASP A 1 88 ? -8.567 20.448 -9.732 1.00 69.25 88 ASP A O 1
ATOM 622 N N . ARG A 1 89 ? -9.001 19.452 -7.763 1.00 57.25 89 ARG A N 1
ATOM 623 C CA . ARG A 1 89 ? -10.118 20.332 -7.391 1.00 57.25 89 ARG A CA 1
ATOM 624 C C . ARG A 1 89 ? -9.659 21.704 -6.890 1.00 57.25 89 ARG A C 1
ATOM 626 O O . ARG A 1 89 ? -10.507 22.559 -6.669 1.00 57.25 89 ARG A O 1
ATOM 633 N N . THR A 1 90 ? -8.353 21.933 -6.725 1.00 56.28 90 THR A N 1
ATOM 634 C CA . THR A 1 90 ? -7.805 23.190 -6.182 1.00 56.28 90 THR A CA 1
ATOM 635 C C . THR A 1 90 ? -7.550 24.292 -7.221 1.00 56.28 90 THR A C 1
ATOM 637 O O . THR A 1 90 ? -7.120 25.378 -6.851 1.00 56.28 90 THR A O 1
ATOM 640 N N . LEU A 1 91 ? -7.848 24.053 -8.506 1.00 48.34 91 LEU A N 1
ATOM 641 C CA . LEU A 1 91 ? -7.656 25.015 -9.610 1.00 48.34 91 LEU A CA 1
ATOM 642 C C . LEU A 1 91 ? -8.966 25.593 -10.189 1.00 48.34 91 LEU A C 1
ATOM 644 O O . LEU A 1 91 ? -8.935 26.245 -11.232 1.00 48.34 91 LEU A O 1
ATOM 648 N N . THR A 1 92 ? -10.112 25.354 -9.542 1.00 46.53 92 THR A N 1
ATOM 649 C CA . THR A 1 92 ? -11.442 25.838 -9.983 1.00 46.53 92 THR A CA 1
ATOM 650 C C . THR A 1 92 ? -12.108 26.867 -9.060 1.00 46.53 92 THR A C 1
ATOM 652 O O . THR A 1 92 ? -13.263 27.205 -9.309 1.00 46.53 92 THR A O 1
ATOM 655 N N . ASP A 1 93 ? -11.382 27.411 -8.080 1.00 41.50 93 ASP A N 1
ATOM 656 C CA . ASP A 1 93 ? -11.782 28.575 -7.263 1.00 41.50 93 ASP A CA 1
ATOM 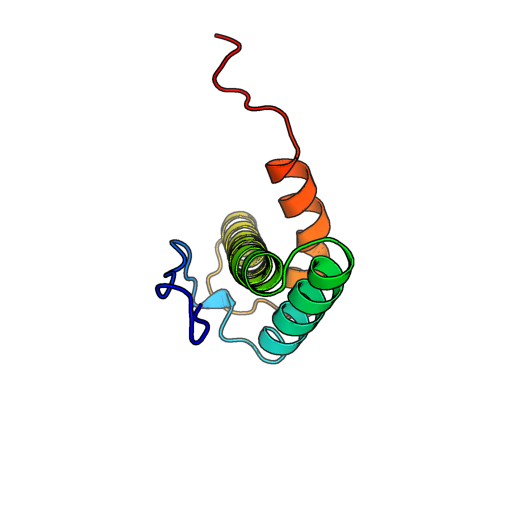657 C C . ASP A 1 93 ? -10.798 29.742 -7.471 1.00 41.50 93 ASP A C 1
ATOM 659 O O . ASP A 1 93 ? -11.230 30.915 -7.365 1.00 41.50 93 ASP A O 1
#

Sequence (93 aa):
MGAPTELPRIGPIGTPALATGGAGDVLTGTIAGLACTLAPFTAAWTGVYVHAAAALEWARRTGADRGLLAHEVADLLPHVFAELAAPDRTLTD